Protein AF-E1YLI4-F1 (afdb_monomer_lite)

Secondary structure (DSSP, 8-state):
---------HHHHHHHHHHTT--SS-TT-STTT-HHHHHHHHHHTTTTSPPPPHHHHHHHHHHHHTSTTS-SSGGGS-EEES-TT---EEES--HHHHHHHT--

Sequence (104 aa):
MKKSIIVPDLDWYKKKNSEGSLPLRCPFASVESCPRYYQSLSLMGEAGATKIEASEDKRLLKFWKKNGLWPKTGEQETSVSGPADQVNHFSNFCPEVTFCYIYG

Structure (mmCIF, N/CA/C/O backbone):
data_AF-E1YLI4-F1
#
_entry.id   AF-E1YLI4-F1
#
loop_
_atom_site.group_PDB
_atom_site.id
_atom_site.type_symbol
_atom_site.label_atom_id
_atom_site.label_alt_id
_atom_site.label_comp_id
_atom_site.label_asym_id
_atom_site.label_entity_id
_atom_site.label_seq_id
_atom_site.pdbx_PDB_ins_code
_atom_site.Cartn_x
_atom_site.Cartn_y
_atom_site.Cartn_z
_atom_site.occupancy
_atom_site.B_iso_or_equiv
_atom_site.auth_seq_id
_atom_site.auth_comp_id
_atom_site.auth_asym_id
_atom_site.auth_atom_id
_atom_site.pdbx_PDB_model_num
ATOM 1 N N . MET A 1 1 ? 35.534 -0.965 -11.430 1.00 44.62 1 MET A N 1
ATOM 2 C CA . MET A 1 1 ? 34.235 -1.558 -11.828 1.00 44.62 1 MET A CA 1
ATOM 3 C C . MET A 1 1 ? 33.202 -0.448 -11.953 1.00 44.62 1 MET A C 1
ATOM 5 O O . MET A 1 1 ? 32.911 0.192 -10.951 1.00 44.62 1 MET A O 1
ATOM 9 N N . LYS A 1 2 ? 32.671 -0.179 -13.155 1.00 49.72 2 LYS A N 1
ATOM 10 C CA . LYS A 1 2 ? 31.494 0.694 -13.306 1.00 49.72 2 LYS A CA 1
ATOM 11 C C . LYS A 1 2 ? 30.289 -0.060 -12.742 1.00 49.72 2 LYS A C 1
ATOM 13 O O . LYS A 1 2 ? 29.891 -1.076 -13.303 1.00 49.72 2 LYS A O 1
ATOM 18 N N . LYS A 1 3 ? 29.753 0.397 -11.610 1.00 52.41 3 LYS A N 1
ATOM 19 C CA . LYS A 1 3 ? 28.503 -0.125 -11.051 1.00 52.41 3 LYS A CA 1
ATOM 20 C C . LYS A 1 3 ? 27.386 0.280 -12.014 1.00 52.41 3 LYS A C 1
ATOM 22 O O . LYS A 1 3 ? 27.131 1.468 -12.180 1.00 52.41 3 LYS A O 1
ATOM 27 N N . SER A 1 4 ? 26.797 -0.690 -12.710 1.00 67.94 4 SER A N 1
ATOM 28 C CA . SER A 1 4 ? 25.620 -0.435 -13.540 1.00 67.94 4 SER A CA 1
ATOM 29 C C . SER A 1 4 ? 24.483 -0.018 -12.610 1.00 67.94 4 SER A C 1
ATOM 31 O O . SER A 1 4 ? 24.166 -0.735 -11.658 1.00 67.94 4 SER A O 1
ATOM 33 N N . ILE A 1 5 ? 23.947 1.181 -12.824 1.00 77.19 5 ILE A N 1
ATOM 34 C CA . ILE A 1 5 ? 22.778 1.661 -12.094 1.00 77.19 5 ILE A CA 1
ATOM 35 C C . ILE A 1 5 ? 21.587 0.898 -12.667 1.00 77.19 5 ILE A C 1
ATOM 37 O O . ILE A 1 5 ? 21.215 1.104 -13.819 1.00 77.19 5 ILE A O 1
ATOM 41 N N . ILE A 1 6 ? 21.025 -0.016 -11.878 1.00 74.31 6 ILE A N 1
ATOM 42 C CA . ILE A 1 6 ? 19.751 -0.649 -12.210 1.00 74.31 6 ILE A CA 1
ATOM 43 C C . ILE A 1 6 ? 18.665 0.347 -11.821 1.00 74.31 6 ILE A C 1
ATOM 45 O O . ILE A 1 6 ? 18.464 0.602 -10.634 1.00 74.31 6 ILE A O 1
ATOM 49 N N . VAL A 1 7 ? 17.996 0.914 -12.820 1.00 72.81 7 VAL A N 1
ATOM 50 C CA . VAL A 1 7 ? 16.787 1.710 -12.613 1.00 72.81 7 VAL A CA 1
ATOM 51 C C . VAL A 1 7 ? 15.610 0.735 -12.657 1.00 72.81 7 VAL A C 1
ATOM 53 O O . VAL A 1 7 ? 15.428 0.073 -13.678 1.00 72.81 7 VAL A O 1
ATOM 56 N N . PRO A 1 8 ? 14.842 0.575 -11.566 1.00 68.50 8 PRO A N 1
ATOM 57 C CA . PRO A 1 8 ? 13.679 -0.304 -11.536 1.00 68.50 8 PRO A CA 1
ATOM 58 C C . PRO A 1 8 ? 12.488 0.373 -12.230 1.00 68.50 8 PRO A C 1
ATOM 60 O O . PRO A 1 8 ? 11.471 0.672 -11.607 1.00 68.50 8 PRO A O 1
ATOM 63 N N . ASP A 1 9 ? 12.650 0.666 -13.517 1.00 74.62 9 ASP A N 1
ATOM 64 C CA . ASP A 1 9 ? 11.600 1.207 -14.371 1.00 74.62 9 ASP A CA 1
ATOM 65 C C . ASP A 1 9 ? 10.580 0.124 -14.773 1.00 74.62 9 ASP A C 1
ATOM 67 O O . ASP A 1 9 ? 10.675 -1.053 -14.399 1.00 74.62 9 ASP A O 1
ATOM 71 N N . LEU A 1 10 ? 9.561 0.534 -15.530 1.00 72.69 10 LEU A N 1
ATOM 72 C CA . LEU A 1 10 ? 8.503 -0.365 -15.980 1.00 72.69 10 LEU A CA 1
ATOM 73 C C . LEU A 1 10 ? 9.048 -1.519 -16.842 1.00 72.69 10 LEU A C 1
ATOM 75 O O . LEU A 1 10 ? 8.525 -2.630 -16.768 1.00 72.69 10 LEU A O 1
ATOM 79 N N . ASP A 1 11 ? 10.092 -1.297 -17.638 1.00 79.69 11 ASP A N 1
ATOM 80 C CA . ASP A 1 11 ? 10.649 -2.329 -18.514 1.00 79.69 11 ASP A CA 1
ATOM 81 C C . ASP A 1 11 ? 11.520 -3.322 -17.739 1.00 79.69 11 ASP A C 1
ATOM 83 O O . ASP A 1 11 ? 11.433 -4.534 -17.968 1.00 79.69 11 ASP A O 1
ATOM 87 N N . TRP A 1 12 ? 12.268 -2.847 -16.741 1.00 81.06 12 TRP A N 1
ATOM 88 C CA . TRP A 1 12 ? 12.927 -3.691 -15.752 1.00 81.06 12 TRP A CA 1
ATOM 89 C C . TRP A 1 12 ? 11.911 -4.560 -15.002 1.00 81.06 12 TRP A C 1
ATOM 91 O O . TRP A 1 12 ? 12.125 -5.766 -14.855 1.00 81.06 12 TRP A O 1
ATOM 101 N N . TYR A 1 13 ? 10.777 -3.984 -14.591 1.00 74.56 13 TYR A N 1
ATOM 102 C CA . TYR A 1 13 ? 9.700 -4.708 -13.912 1.00 74.56 13 TYR A CA 1
ATOM 103 C C . TYR A 1 13 ? 9.046 -5.767 -14.811 1.00 74.56 13 TYR A C 1
ATOM 105 O O . TYR A 1 13 ? 8.939 -6.929 -14.415 1.00 74.56 13 TYR A O 1
ATOM 113 N N . LYS A 1 14 ? 8.680 -5.409 -16.052 1.00 77.56 14 LYS A N 1
ATOM 114 C CA . LYS A 1 14 ? 8.137 -6.352 -17.049 1.00 77.56 14 LYS A CA 1
ATOM 115 C C . LYS A 1 14 ? 9.081 -7.531 -17.267 1.00 77.56 14 LYS A C 1
ATOM 117 O O . LYS A 1 14 ? 8.638 -8.678 -17.272 1.00 77.56 14 LYS A O 1
ATOM 122 N N . LYS A 1 15 ? 10.379 -7.249 -17.413 1.00 82.44 15 LYS A N 1
ATOM 123 C CA . LYS A 1 15 ? 11.414 -8.270 -17.592 1.00 82.44 15 LYS A CA 1
ATOM 124 C C . LYS A 1 15 ? 11.526 -9.188 -16.374 1.00 82.44 15 LYS A C 1
ATOM 126 O O . LYS A 1 15 ? 11.634 -10.398 -16.526 1.00 82.44 15 LYS A O 1
ATOM 131 N N . LYS A 1 16 ? 11.470 -8.638 -15.161 1.00 80.50 16 LYS A N 1
ATOM 132 C CA . LYS A 1 16 ? 11.516 -9.446 -13.935 1.00 80.50 16 LYS A CA 1
ATOM 133 C C . LYS A 1 16 ? 10.292 -10.343 -13.767 1.00 80.50 16 LYS A C 1
ATOM 135 O O . LYS A 1 16 ? 10.442 -11.489 -13.351 1.00 80.50 16 LYS A O 1
ATOM 140 N N . ASN A 1 17 ? 9.105 -9.868 -14.134 1.00 74.25 17 ASN A N 1
ATOM 141 C CA . ASN A 1 17 ? 7.891 -10.682 -14.076 1.00 74.25 17 ASN A CA 1
ATOM 142 C C . ASN A 1 17 ? 7.896 -11.818 -15.107 1.00 74.25 17 ASN A C 1
ATOM 144 O O . ASN A 1 17 ? 7.475 -12.929 -14.779 1.00 74.25 17 ASN A O 1
ATOM 148 N N . SER A 1 18 ? 8.397 -11.572 -16.324 1.00 77.00 18 SER A N 1
ATOM 149 C CA . SER A 1 18 ? 8.486 -12.609 -17.359 1.00 77.00 18 SER A CA 1
ATOM 150 C C . SER A 1 18 ? 9.486 -13.712 -17.000 1.00 77.00 18 SER A C 1
ATOM 152 O O . SER A 1 18 ? 9.205 -14.879 -17.258 1.00 77.00 18 SER A O 1
ATOM 154 N N . GLU A 1 19 ? 10.590 -13.376 -16.322 1.00 83.81 19 GLU A N 1
ATOM 155 C CA . GLU A 1 19 ? 11.536 -14.355 -15.758 1.00 83.81 19 GLU A CA 1
ATOM 156 C C . GLU A 1 19 ? 10.872 -15.286 -14.720 1.00 83.81 19 GLU A C 1
ATOM 158 O O . GLU A 1 19 ? 11.280 -16.437 -14.576 1.00 83.81 19 GLU A O 1
ATOM 163 N N . GLY A 1 20 ? 9.839 -14.812 -14.014 1.00 73.69 20 GLY A N 1
ATOM 164 C CA . GLY A 1 20 ? 9.139 -15.550 -12.957 1.00 73.69 20 GLY A CA 1
ATOM 165 C C . GLY A 1 20 ? 7.808 -16.194 -13.361 1.00 73.69 20 GLY A C 1
ATOM 166 O O . GLY A 1 20 ? 7.144 -16.760 -12.497 1.00 73.69 20 GLY A O 1
ATOM 167 N N . SER A 1 21 ? 7.385 -16.098 -14.629 1.00 76.62 21 SER A N 1
ATOM 168 C CA . SER A 1 21 ? 6.029 -16.486 -15.078 1.00 76.62 21 SER A CA 1
ATOM 169 C C . SER A 1 21 ? 4.896 -15.835 -14.265 1.00 76.62 21 SER A C 1
ATOM 171 O O . SER A 1 21 ? 3.831 -16.423 -14.072 1.00 76.62 21 SER A O 1
ATOM 173 N N . LEU A 1 22 ? 5.121 -14.618 -13.766 1.00 74.62 22 LEU A N 1
ATOM 174 C CA . LEU A 1 22 ? 4.132 -13.866 -12.998 1.00 74.62 22 LEU A CA 1
ATOM 175 C C . LEU A 1 22 ? 3.276 -12.997 -13.928 1.00 74.62 22 LEU A C 1
ATOM 177 O O . LEU A 1 22 ? 3.774 -12.510 -14.949 1.00 74.62 22 LEU A O 1
ATOM 181 N N . PRO A 1 23 ? 1.994 -12.761 -13.590 1.00 73.94 23 PRO A N 1
ATOM 182 C CA . PRO A 1 23 ? 1.165 -11.841 -14.351 1.00 73.94 23 PRO A CA 1
ATOM 183 C C . PRO A 1 23 ? 1.783 -10.439 -14.339 1.00 73.94 23 PRO A C 1
ATOM 185 O O . PRO A 1 23 ? 2.308 -9.976 -13.327 1.00 73.94 23 PRO A O 1
ATOM 188 N N . LEU A 1 24 ? 1.700 -9.750 -15.479 1.00 75.94 24 LEU A N 1
ATOM 189 C CA . LEU A 1 24 ? 2.273 -8.413 -15.643 1.00 75.94 24 LEU A CA 1
ATOM 190 C C . LEU A 1 24 ? 1.635 -7.372 -14.716 1.00 75.94 24 LEU A C 1
ATOM 192 O O . LEU A 1 24 ? 2.270 -6.378 -14.383 1.00 75.94 24 LEU A O 1
ATOM 196 N N . ARG A 1 25 ? 0.382 -7.612 -14.321 1.00 79.88 25 ARG A N 1
ATOM 197 C CA . ARG A 1 25 ? -0.380 -6.783 -13.394 1.00 79.88 25 ARG A CA 1
ATOM 198 C C . ARG A 1 25 ? -0.771 -7.612 -12.186 1.00 79.88 25 ARG A C 1
ATOM 200 O 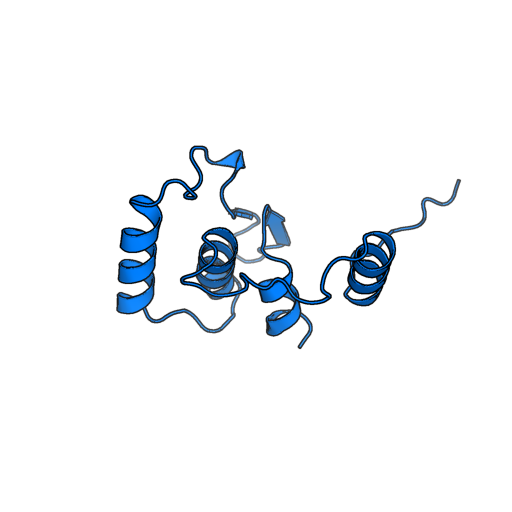O . ARG A 1 25 ? -1.204 -8.757 -12.325 1.00 79.88 25 ARG A O 1
ATOM 207 N N . CYS A 1 26 ? -0.645 -7.029 -11.004 1.00 84.44 26 CYS A N 1
ATOM 208 C CA . CYS A 1 26 ? -1.078 -7.662 -9.772 1.00 84.44 26 CYS A CA 1
ATOM 209 C C . CYS A 1 26 ? -2.609 -7.842 -9.789 1.00 84.44 26 CYS A C 1
ATOM 211 O O . CYS A 1 26 ? -3.336 -6.854 -9.916 1.00 84.44 26 CYS A O 1
ATOM 213 N N . PRO A 1 27 ? -3.133 -9.068 -9.602 1.00 86.88 27 PRO A N 1
ATOM 214 C CA . PRO A 1 27 ? -4.579 -9.306 -9.583 1.00 86.88 27 PRO A CA 1
ATOM 215 C C . PRO A 1 27 ? -5.269 -8.686 -8.358 1.00 86.88 27 PRO A C 1
ATOM 217 O O . PRO A 1 27 ? -6.485 -8.536 -8.344 1.00 86.88 27 PRO A O 1
ATOM 220 N N . PHE A 1 28 ? -4.499 -8.301 -7.337 1.00 89.12 28 PHE A N 1
ATOM 221 C CA . PHE A 1 28 ? -4.991 -7.671 -6.110 1.00 89.12 28 PHE A CA 1
ATOM 222 C C . PHE A 1 28 ? -4.834 -6.144 -6.116 1.00 89.12 28 PHE A C 1
ATOM 224 O O . PHE A 1 28 ? -4.912 -5.525 -5.057 1.00 89.12 28 PHE A O 1
ATOM 231 N N . ALA A 1 29 ? -4.562 -5.529 -7.273 1.00 88.19 29 ALA A N 1
ATOM 232 C CA . ALA A 1 29 ? -4.316 -4.094 -7.422 1.00 88.19 29 ALA A CA 1
ATOM 233 C C . ALA A 1 29 ? -5.591 -3.243 -7.247 1.00 88.19 29 ALA A C 1
ATOM 235 O O . ALA A 1 29 ? -6.053 -2.584 -8.175 1.00 88.19 29 ALA A O 1
ATOM 236 N N . SER A 1 30 ? -6.187 -3.280 -6.057 1.00 90.38 30 SER A N 1
ATOM 237 C CA . SER A 1 30 ? -7.352 -2.479 -5.693 1.00 90.38 30 SER A CA 1
ATOM 238 C C . SER A 1 30 ? -7.352 -2.155 -4.200 1.00 90.38 30 SER A C 1
ATOM 240 O O . SER A 1 30 ? -6.768 -2.874 -3.381 1.00 90.38 30 SER A O 1
ATOM 242 N N . VAL A 1 31 ? -8.041 -1.070 -3.836 1.00 91.38 31 VAL A N 1
ATOM 243 C CA . VAL A 1 31 ? -8.113 -0.582 -2.449 1.00 91.38 31 VAL A CA 1
ATOM 244 C C . VAL A 1 31 ? -8.825 -1.545 -1.498 1.00 91.38 31 VAL A C 1
ATOM 246 O O . VAL A 1 31 ? -8.568 -1.505 -0.300 1.00 91.38 31 VAL A O 1
ATOM 249 N N . GLU A 1 32 ? -9.680 -2.434 -2.007 1.00 92.62 32 GLU A N 1
ATOM 250 C CA . GLU A 1 32 ? -10.417 -3.410 -1.191 1.00 92.62 32 GLU A CA 1
ATOM 251 C C . GLU A 1 32 ? -9.760 -4.796 -1.177 1.00 92.62 32 GLU A C 1
ATOM 253 O O . GLU A 1 32 ? -10.030 -5.596 -0.285 1.00 92.62 32 GLU A O 1
ATOM 258 N N . SER A 1 33 ? -8.872 -5.086 -2.136 1.00 92.50 33 SER A N 1
ATOM 259 C CA . SER A 1 33 ? -8.213 -6.395 -2.256 1.00 92.50 33 SER A CA 1
ATOM 260 C C . SER A 1 33 ? -6.797 -6.435 -1.684 1.00 92.50 33 SER A C 1
ATOM 262 O O . SER A 1 33 ? -6.330 -7.514 -1.323 1.00 92.50 33 SER A O 1
ATOM 264 N N . CYS A 1 34 ? -6.101 -5.296 -1.568 1.00 93.19 34 CYS A N 1
ATOM 265 C CA . CYS A 1 34 ? -4.742 -5.256 -1.028 1.00 93.19 34 CYS A CA 1
ATOM 266 C C . CYS A 1 34 ? -4.519 -4.075 -0.063 1.00 93.19 34 CYS A C 1
ATOM 268 O O . CYS A 1 34 ? -4.658 -2.917 -0.469 1.00 93.19 34 CYS A O 1
ATOM 270 N N . PRO A 1 35 ? -4.059 -4.330 1.181 1.00 93.69 35 PRO A N 1
ATOM 271 C CA . PRO A 1 35 ? -3.801 -3.261 2.144 1.00 93.69 35 PRO A CA 1
ATOM 272 C C . PRO A 1 35 ? -2.638 -2.369 1.701 1.00 93.69 35 PRO A C 1
ATOM 274 O O . PRO A 1 35 ? -2.678 -1.164 1.917 1.00 93.69 35 PRO A O 1
ATOM 277 N N . ARG A 1 36 ? -1.632 -2.933 1.017 1.00 92.81 36 ARG A N 1
ATOM 278 C CA . ARG A 1 36 ? -0.505 -2.164 0.474 1.00 92.81 36 ARG A CA 1
ATOM 279 C C . ARG A 1 36 ? -0.946 -1.219 -0.639 1.00 92.81 36 ARG A C 1
ATOM 281 O O . ARG A 1 36 ? -0.487 -0.083 -0.675 1.00 92.81 36 ARG A O 1
ATOM 288 N N . TYR A 1 37 ? -1.829 -1.673 -1.533 1.00 92.19 37 TYR A N 1
ATOM 289 C CA . TYR A 1 37 ? -2.385 -0.821 -2.589 1.00 92.19 37 TYR A CA 1
ATOM 290 C C . TYR A 1 37 ? -3.141 0.359 -1.974 1.00 92.19 37 TYR A C 1
ATOM 292 O O . TYR A 1 37 ? -2.886 1.506 -2.329 1.00 92.19 37 TYR A O 1
ATOM 300 N N . TYR A 1 38 ? -4.005 0.075 -0.996 1.00 93.19 38 TYR A N 1
ATOM 301 C CA . TYR A 1 38 ? -4.721 1.099 -0.241 1.00 93.19 38 TYR A CA 1
ATOM 302 C C . TYR A 1 38 ? -3.774 2.097 0.449 1.00 93.19 38 TYR A C 1
ATOM 304 O O . TYR A 1 38 ? -3.885 3.296 0.202 1.00 93.19 38 TYR A O 1
ATOM 312 N N . GLN A 1 39 ? -2.816 1.625 1.256 1.00 92.69 39 GLN A N 1
ATOM 313 C CA . GLN A 1 39 ? -1.872 2.496 1.965 1.00 92.69 39 GLN A CA 1
ATOM 314 C C . GLN A 1 39 ? -1.044 3.359 1.002 1.00 92.69 39 GLN A C 1
ATOM 316 O O . GLN A 1 39 ? -0.847 4.544 1.252 1.00 92.69 39 GLN A O 1
ATOM 321 N N . SER A 1 40 ? -0.599 2.782 -0.118 1.00 91.06 40 SER A N 1
ATOM 322 C CA . SER A 1 40 ? 0.156 3.509 -1.145 1.00 91.06 40 SER A CA 1
ATOM 323 C C . SER A 1 40 ? -0.676 4.613 -1.788 1.00 91.06 40 SER A C 1
ATOM 325 O O . SER A 1 40 ? -0.190 5.728 -1.937 1.00 91.06 40 SER A O 1
ATOM 327 N N . LEU A 1 41 ? -1.932 4.330 -2.146 1.00 89.62 41 LEU A N 1
ATOM 328 C CA . LEU A 1 41 ? -2.816 5.321 -2.758 1.00 89.62 41 LEU A CA 1
ATOM 329 C C . LEU A 1 41 ? -3.200 6.436 -1.771 1.00 89.62 41 LEU A C 1
ATOM 331 O O . LEU A 1 41 ? -3.211 7.603 -2.151 1.00 89.62 41 LEU A O 1
ATOM 335 N N . SER A 1 42 ? -3.463 6.085 -0.507 1.00 89.00 42 SER A N 1
ATOM 336 C CA . SER A 1 42 ? -3.780 7.049 0.556 1.00 89.00 42 SER A CA 1
ATOM 337 C C . SER A 1 42 ? -2.613 8.025 0.790 1.00 89.00 42 SER A C 1
ATOM 339 O O . SER A 1 42 ? -2.808 9.240 0.758 1.00 89.00 42 SER A O 1
ATOM 341 N N . LEU A 1 43 ? -1.376 7.513 0.874 1.00 88.31 43 LEU A N 1
ATOM 342 C CA . LEU A 1 43 ? -0.164 8.330 1.039 1.00 88.31 43 LEU A CA 1
ATOM 343 C C . LEU A 1 43 ? 0.226 9.117 -0.219 1.00 88.31 43 LEU A C 1
ATOM 345 O O . LEU A 1 43 ? 0.800 10.198 -0.122 1.00 88.31 43 LEU A O 1
ATOM 349 N N . MET A 1 44 ? -0.087 8.622 -1.417 1.00 81.06 44 MET A N 1
ATOM 350 C CA . MET A 1 44 ? 0.246 9.329 -2.658 1.00 81.06 44 MET A CA 1
ATOM 351 C C . MET A 1 44 ? -0.507 10.659 -2.798 1.00 81.06 44 MET A C 1
ATOM 353 O O . MET A 1 44 ? -0.004 11.604 -3.406 1.00 81.06 44 MET A O 1
ATOM 357 N N . GLY A 1 45 ? -1.681 10.770 -2.176 1.00 72.62 45 GLY A N 1
ATOM 358 C CA . GLY A 1 45 ? -2.397 12.033 -2.063 1.00 72.62 45 GLY A CA 1
ATOM 359 C C . GLY A 1 45 ? -1.617 13.120 -1.307 1.00 72.62 45 GLY A C 1
ATOM 360 O O . GLY A 1 45 ? -1.810 14.309 -1.556 1.00 72.62 45 GLY A O 1
ATOM 361 N N . GLU A 1 46 ? -0.719 12.740 -0.397 1.00 70.19 46 GLU A N 1
ATOM 362 C CA . GLU A 1 46 ? 0.196 13.663 0.291 1.00 70.19 46 GLU A CA 1
ATOM 363 C C . GLU A 1 46 ? 1.372 14.075 -0.605 1.00 70.19 46 GLU A C 1
ATOM 365 O O . GLU A 1 46 ? 1.872 15.189 -0.486 1.00 70.19 46 GLU A O 1
ATOM 370 N N . ALA A 1 47 ? 1.744 13.222 -1.563 1.00 67.31 47 ALA A N 1
ATOM 371 C CA . ALA A 1 47 ? 2.784 13.467 -2.562 1.00 67.31 47 ALA A CA 1
ATOM 372 C C . ALA A 1 47 ? 2.291 14.243 -3.807 1.00 67.31 47 ALA A C 1
ATOM 374 O O . ALA A 1 47 ? 3.000 14.314 -4.808 1.00 67.31 47 ALA A O 1
ATOM 375 N N . GLY A 1 48 ? 1.085 14.825 -3.762 1.00 68.06 48 GLY A N 1
ATOM 376 C CA . GLY A 1 48 ? 0.549 15.696 -4.819 1.00 68.06 48 GLY A CA 1
ATOM 377 C C . GLY A 1 48 ? -0.393 15.030 -5.829 1.00 68.06 48 GLY A C 1
ATOM 378 O O . GLY A 1 48 ? -0.845 15.703 -6.754 1.00 68.06 48 GLY A O 1
ATOM 379 N N . ALA A 1 49 ? -0.734 13.747 -5.661 1.00 75.00 49 ALA A N 1
ATOM 380 C CA . ALA A 1 49 ? -1.739 13.078 -6.492 1.00 75.00 49 ALA A CA 1
ATOM 381 C C . ALA A 1 49 ? -3.177 13.323 -5.998 1.00 75.00 49 ALA A C 1
ATOM 383 O O . ALA A 1 49 ? -3.418 13.870 -4.918 1.00 75.00 49 ALA A O 1
ATOM 384 N N . THR A 1 50 ? -4.166 12.889 -6.786 1.00 79.44 50 THR A N 1
ATOM 385 C CA . THR A 1 50 ? -5.576 12.942 -6.381 1.00 79.44 50 THR A CA 1
ATOM 386 C C . THR A 1 50 ? -5.808 12.100 -5.127 1.00 79.44 50 THR A C 1
ATOM 388 O O . THR A 1 50 ? -5.551 10.898 -5.108 1.00 79.44 50 THR A O 1
ATOM 391 N N . LYS A 1 51 ? -6.324 12.745 -4.078 1.00 83.31 51 LYS A N 1
ATOM 392 C CA . LYS A 1 51 ? -6.648 12.104 -2.802 1.00 83.31 51 LYS A CA 1
ATOM 393 C C . LYS A 1 51 ? -7.900 11.240 -2.921 1.00 83.31 51 LYS A C 1
ATOM 395 O O . LYS A 1 51 ? -8.862 11.618 -3.590 1.00 83.31 51 LYS A O 1
ATOM 400 N N . ILE A 1 52 ? -7.904 10.123 -2.197 1.00 87.19 52 ILE A N 1
ATOM 401 C CA . ILE A 1 52 ? -9.141 9.409 -1.872 1.00 87.19 52 ILE A CA 1
ATOM 402 C C . ILE A 1 52 ? -10.026 10.369 -1.063 1.00 87.19 52 ILE A C 1
ATOM 404 O O . ILE A 1 52 ? -9.531 11.134 -0.232 1.00 87.19 52 ILE A O 1
ATOM 408 N N . GLU A 1 53 ? -11.332 10.356 -1.323 1.00 92.12 53 GLU A N 1
ATOM 409 C CA . GLU A 1 53 ? -12.280 11.157 -0.551 1.00 9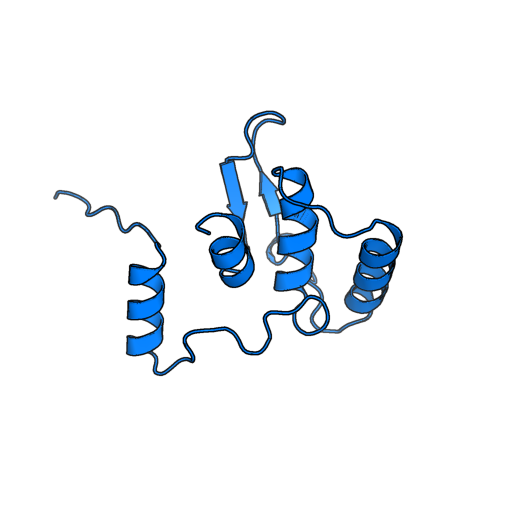2.12 53 GLU A CA 1
ATOM 410 C C . GLU A 1 53 ? -12.201 10.770 0.941 1.00 92.12 53 GLU A C 1
ATOM 412 O O . GLU A 1 53 ? -12.028 9.604 1.294 1.00 92.12 53 GLU A O 1
ATOM 417 N N . ALA A 1 54 ? -12.269 11.755 1.837 1.00 90.69 54 ALA A N 1
ATOM 418 C CA . ALA A 1 54 ? -11.940 11.564 3.248 1.00 90.69 54 ALA A CA 1
ATOM 419 C C . ALA A 1 54 ? -12.883 10.594 3.982 1.00 90.69 54 ALA A C 1
ATOM 421 O O . ALA A 1 54 ? -12.457 9.912 4.919 1.00 90.69 54 ALA A O 1
ATOM 422 N N . SER A 1 55 ? -14.166 10.544 3.618 1.00 93.50 55 SER A N 1
ATOM 423 C CA . SER A 1 55 ? -15.107 9.574 4.183 1.00 93.50 55 SER A CA 1
ATOM 424 C C . SER A 1 55 ? -14.795 8.151 3.713 1.00 93.50 55 SER A C 1
ATOM 426 O O . SER A 1 55 ? -14.822 7.218 4.522 1.00 93.50 55 SER A O 1
ATOM 428 N N . GLU A 1 56 ? -14.393 8.002 2.452 1.00 93.62 56 GLU A N 1
ATOM 429 C CA . GLU A 1 56 ? -13.998 6.728 1.859 1.00 93.62 56 GLU A CA 1
ATOM 430 C C . GLU A 1 56 ? -12.667 6.207 2.4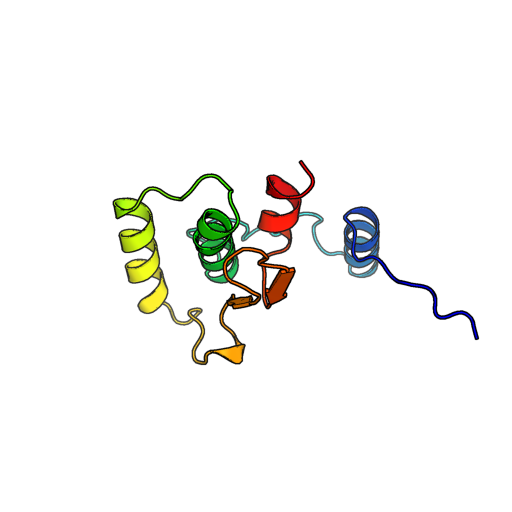19 1.00 93.62 56 GLU A C 1
ATOM 432 O O . GLU A 1 56 ? -12.571 5.044 2.815 1.00 93.62 56 GLU A O 1
ATOM 437 N N . ASP A 1 57 ? -11.659 7.067 2.567 1.00 93.56 57 ASP A N 1
ATOM 438 C CA . ASP A 1 57 ? -10.377 6.696 3.175 1.00 93.56 57 ASP A CA 1
ATOM 439 C C . ASP A 1 57 ? -10.562 6.216 4.626 1.00 93.56 57 ASP A C 1
ATOM 441 O O . ASP A 1 57 ? -10.053 5.164 5.021 1.00 93.56 57 ASP A O 1
ATOM 445 N N . LYS A 1 58 ? -11.409 6.898 5.410 1.00 94.50 58 LYS A N 1
ATOM 446 C CA . LYS A 1 58 ? -11.775 6.452 6.768 1.00 94.50 58 LYS A CA 1
ATOM 447 C C . LYS A 1 58 ? -12.488 5.098 6.769 1.00 94.50 58 LYS A C 1
ATOM 449 O O . LYS A 1 58 ? -12.249 4.285 7.672 1.00 94.50 58 LYS A O 1
ATOM 454 N N . ARG A 1 59 ? -13.374 4.845 5.798 1.00 96.12 59 ARG A N 1
ATOM 455 C CA . ARG A 1 59 ? -14.071 3.556 5.645 1.00 96.12 59 ARG A CA 1
ATOM 456 C C . ARG A 1 59 ? -13.066 2.436 5.379 1.00 96.12 59 ARG A C 1
ATOM 458 O O . ARG A 1 59 ? -13.097 1.423 6.084 1.00 96.12 59 ARG A O 1
ATOM 465 N N . LEU A 1 60 ? -12.163 2.639 4.421 1.00 94.94 60 LEU A N 1
ATOM 466 C CA . LEU A 1 60 ? -11.128 1.681 4.02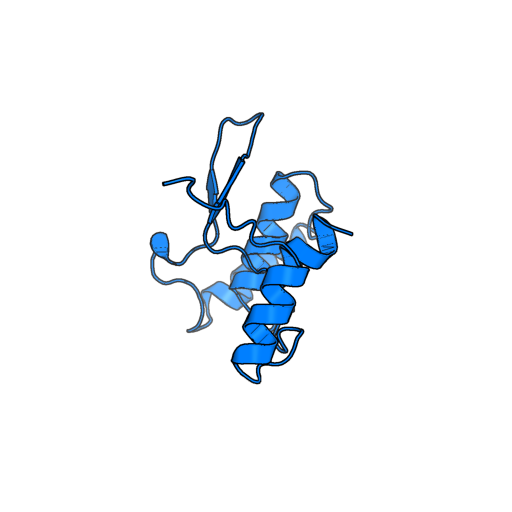7 1.00 94.94 60 LEU A CA 1
ATOM 467 C C . LEU A 1 60 ? -10.138 1.408 5.163 1.00 94.94 60 LEU A C 1
ATOM 469 O O . LEU A 1 60 ? -9.836 0.248 5.445 1.00 94.94 60 LEU A O 1
ATOM 473 N N . LEU A 1 61 ? -9.719 2.437 5.904 1.00 94.62 61 LEU A N 1
ATOM 474 C CA . LEU A 1 61 ? -8.865 2.271 7.080 1.00 94.62 61 LEU A CA 1
ATOM 475 C C . LEU A 1 61 ? -9.517 1.364 8.130 1.00 94.62 61 LEU A C 1
ATOM 477 O O . LEU A 1 61 ? -8.874 0.478 8.697 1.00 94.62 61 LEU A O 1
ATOM 481 N N . LYS A 1 62 ? -10.812 1.565 8.398 1.00 95.19 62 LYS A N 1
ATOM 482 C CA . LYS A 1 62 ? -11.569 0.750 9.358 1.00 95.19 62 LYS A CA 1
ATOM 483 C C . LYS A 1 62 ? -11.765 -0.683 8.865 1.00 95.19 62 LYS A C 1
ATOM 485 O O . LYS A 1 62 ? -11.740 -1.602 9.686 1.00 95.19 62 LYS A O 1
ATOM 490 N N . PHE A 1 63 ? -11.984 -0.870 7.564 1.00 95.12 63 PHE A N 1
ATOM 491 C CA . PHE A 1 63 ? -12.065 -2.186 6.933 1.00 95.12 63 PHE A CA 1
ATOM 492 C C . PHE A 1 63 ? -10.753 -2.952 7.121 1.00 95.12 63 PHE A C 1
ATOM 494 O O . PHE A 1 63 ? -10.749 -4.057 7.666 1.00 95.12 63 PHE A O 1
ATOM 501 N N . TRP A 1 64 ? -9.631 -2.328 6.767 1.00 94.94 64 TRP A N 1
ATOM 502 C CA . TRP A 1 64 ? -8.338 -2.987 6.791 1.00 94.94 64 TRP A CA 1
ATOM 503 C C . TRP A 1 64 ? -7.792 -3.226 8.192 1.00 94.94 64 TRP A C 1
ATOM 505 O O . TRP A 1 64 ? -7.297 -4.318 8.439 1.00 94.94 64 TRP A O 1
ATOM 515 N N . LYS A 1 65 ? -7.952 -2.298 9.145 1.00 92.69 65 LYS A N 1
ATOM 516 C CA . LYS A 1 65 ? -7.489 -2.496 10.536 1.00 92.69 65 LYS A CA 1
ATOM 517 C C . LYS A 1 65 ? -8.063 -3.748 11.211 1.00 92.69 65 LYS A C 1
ATOM 519 O O . LYS A 1 65 ? -7.468 -4.259 12.154 1.00 92.69 65 LYS A O 1
ATOM 524 N N . LYS A 1 66 ? -9.217 -4.238 10.750 1.00 93.06 66 LYS A N 1
ATOM 525 C CA . LYS A 1 66 ? -9.844 -5.477 11.240 1.00 93.06 66 LYS A CA 1
ATOM 526 C C . LYS A 1 66 ? -9.334 -6.737 10.535 1.00 93.06 66 LYS A C 1
ATOM 528 O O . LYS A 1 66 ? -9.591 -7.840 11.005 1.00 93.06 66 LYS A O 1
ATOM 533 N N . ASN A 1 67 ? -8.661 -6.586 9.400 1.00 91.94 67 ASN A N 1
ATOM 534 C CA . ASN A 1 67 ? -8.217 -7.680 8.554 1.00 91.94 67 ASN A CA 1
ATOM 535 C C . ASN A 1 67 ? -6.877 -8.259 9.048 1.00 91.94 67 ASN A C 1
ATOM 537 O O . ASN A 1 67 ? -5.992 -7.540 9.518 1.00 91.94 67 ASN A O 1
ATOM 541 N N . GLY A 1 68 ? -6.702 -9.575 8.907 1.00 90.44 68 GLY A N 1
ATOM 542 C CA . GLY A 1 68 ? -5.453 -10.263 9.240 1.00 90.44 68 GLY A CA 1
ATOM 543 C C . GLY A 1 68 ? -4.252 -9.798 8.410 1.00 90.44 68 GLY A C 1
ATOM 544 O O . GLY A 1 68 ? -3.134 -9.835 8.914 1.00 90.44 68 GLY A O 1
ATOM 545 N N . LEU A 1 69 ? -4.494 -9.305 7.190 1.00 90.94 69 LEU A N 1
ATOM 546 C CA . LEU A 1 69 ? -3.474 -8.821 6.253 1.00 90.94 69 LEU A CA 1
ATOM 547 C C . LEU A 1 69 ? -2.963 -7.408 6.566 1.00 90.94 69 LEU A C 1
ATOM 549 O O . LEU A 1 69 ? -2.040 -6.939 5.903 1.00 90.94 69 LEU A O 1
ATOM 553 N N . TRP A 1 70 ? -3.556 -6.711 7.541 1.00 93.00 70 TRP A N 1
ATOM 554 C CA . TRP A 1 70 ? -3.057 -5.401 7.951 1.00 93.00 70 TRP A CA 1
ATOM 555 C C . TRP A 1 70 ? -1.648 -5.516 8.541 1.00 93.00 70 TRP A C 1
ATOM 557 O O . TRP A 1 70 ? -1.435 -6.422 9.362 1.00 93.00 70 TRP A O 1
ATOM 567 N N . PRO A 1 71 ? -0.719 -4.605 8.179 1.00 91.00 71 PRO A N 1
ATOM 568 C CA . PRO A 1 71 ? 0.602 -4.532 8.787 1.00 91.00 71 PRO A CA 1
ATOM 569 C C . PRO A 1 71 ? 0.534 -4.626 10.310 1.00 91.00 71 PRO A C 1
ATOM 571 O O . PRO A 1 71 ? -0.284 -3.969 10.959 1.00 91.00 71 PRO A O 1
ATOM 574 N N . LYS A 1 72 ? 1.369 -5.494 10.882 1.00 90.94 72 LYS A N 1
ATOM 575 C CA . LYS A 1 72 ? 1.447 -5.679 12.341 1.00 90.94 72 LYS A CA 1
ATOM 576 C C . LYS A 1 72 ? 2.509 -4.798 12.977 1.00 90.94 72 LYS A C 1
ATOM 578 O O . LYS A 1 72 ? 2.451 -4.558 14.179 1.00 90.94 72 LYS A O 1
ATOM 583 N N . THR A 1 73 ? 3.464 -4.341 12.176 1.00 89.38 73 THR A N 1
ATOM 584 C CA . THR A 1 73 ? 4.583 -3.510 12.605 1.00 89.38 73 THR A CA 1
ATOM 585 C C . THR A 1 73 ? 4.813 -2.394 11.590 1.00 89.38 73 THR A C 1
ATOM 587 O O . THR A 1 73 ? 4.448 -2.534 10.418 1.00 89.38 73 THR A O 1
ATOM 590 N N . GLY A 1 74 ? 5.426 -1.294 12.032 1.00 86.31 74 GLY A N 1
ATOM 591 C CA . GLY A 1 74 ? 5.693 -0.136 11.173 1.00 86.31 74 GLY A CA 1
ATOM 592 C C . GLY A 1 74 ? 6.636 -0.454 10.009 1.00 86.31 74 GLY A C 1
ATOM 593 O O . GLY A 1 74 ? 6.526 0.137 8.943 1.00 86.31 74 GLY A O 1
AT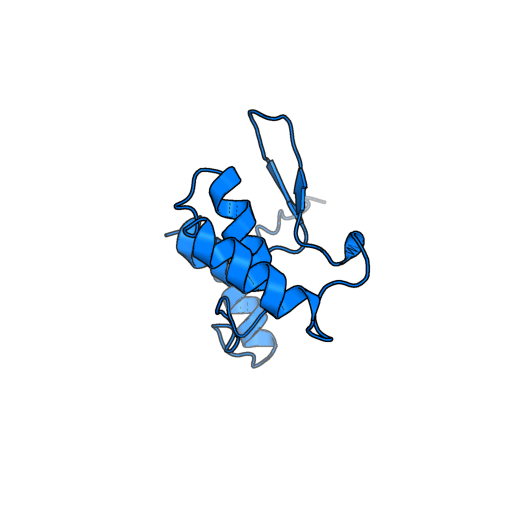OM 594 N N . GLU A 1 75 ? 7.513 -1.450 10.151 1.00 87.25 75 GLU A N 1
ATOM 595 C CA . GLU A 1 75 ? 8.416 -1.899 9.084 1.00 87.25 75 GLU A CA 1
ATOM 596 C C . GLU A 1 75 ? 7.670 -2.514 7.893 1.00 87.25 75 GLU A C 1
ATOM 598 O O . GLU A 1 75 ? 8.195 -2.536 6.780 1.00 87.25 75 GLU A O 1
ATOM 603 N N . GLN A 1 76 ? 6.457 -3.027 8.115 1.00 87.25 76 GLN A N 1
ATOM 604 C CA . GLN A 1 76 ? 5.593 -3.572 7.066 1.00 87.25 76 GLN A CA 1
ATOM 605 C C . GLN A 1 76 ? 4.687 -2.507 6.443 1.00 87.25 76 GLN A C 1
ATOM 607 O O . GLN A 1 76 ? 4.102 -2.750 5.383 1.00 87.25 76 GLN A O 1
ATOM 612 N N . GLU A 1 77 ? 4.534 -1.356 7.100 1.00 90.62 77 GLU A N 1
ATOM 613 C CA . GLU A 1 77 ? 3.682 -0.280 6.620 1.00 90.62 77 GLU A CA 1
ATOM 614 C C . GLU A 1 77 ? 4.304 0.399 5.404 1.00 90.62 77 GLU A C 1
ATOM 616 O O . GLU A 1 77 ? 5.525 0.529 5.259 1.00 90.62 77 GLU A O 1
ATOM 621 N N . THR A 1 78 ? 3.425 0.832 4.506 1.00 90.88 78 THR A N 1
ATOM 622 C CA . THR A 1 78 ? 3.822 1.771 3.463 1.00 90.88 78 THR A CA 1
ATOM 623 C C . THR A 1 78 ? 4.178 3.089 4.131 1.00 90.88 78 THR A C 1
ATOM 625 O O . THR A 1 78 ? 3.418 3.577 4.965 1.00 90.88 78 THR A O 1
ATOM 628 N N . SER A 1 79 ? 5.320 3.664 3.775 1.00 86.19 79 SER A N 1
ATOM 629 C CA . SER A 1 79 ? 5.760 4.930 4.348 1.00 86.19 79 SER A CA 1
ATOM 630 C C . SER A 1 79 ? 6.419 5.807 3.302 1.00 86.19 79 SER A C 1
ATOM 632 O O . SER A 1 79 ? 6.989 5.330 2.314 1.00 86.19 79 SER A O 1
ATOM 634 N N . VAL A 1 80 ? 6.320 7.110 3.539 1.00 83.62 80 VAL A N 1
ATOM 635 C CA . VAL A 1 80 ? 7.039 8.117 2.778 1.00 83.62 80 VAL A CA 1
ATOM 636 C C . VAL A 1 80 ? 7.864 8.954 3.735 1.00 83.62 80 VAL A C 1
ATOM 638 O O . VAL A 1 80 ? 7.403 9.296 4.824 1.00 83.62 80 VAL A O 1
ATOM 641 N N . SER A 1 81 ? 9.104 9.239 3.361 1.00 80.12 81 SER A N 1
ATOM 642 C CA . SER A 1 81 ? 10.020 10.029 4.172 1.00 80.12 81 SER A CA 1
ATOM 643 C C . SER A 1 81 ? 10.782 11.047 3.329 1.00 80.12 81 SER A C 1
ATOM 645 O O . SER A 1 81 ? 11.027 10.872 2.132 1.00 80.12 81 SER A O 1
ATOM 647 N N . GLY A 1 82 ? 11.120 12.161 3.969 1.00 78.38 82 GLY A N 1
ATOM 648 C CA . GLY A 1 82 ? 11.789 13.298 3.355 1.00 78.38 82 GLY A CA 1
ATOM 649 C C . GLY A 1 82 ? 11.443 14.600 4.080 1.00 78.38 82 GLY A C 1
ATOM 650 O O . GLY A 1 82 ? 10.582 14.601 4.964 1.00 78.38 82 GLY A O 1
ATOM 651 N N . PRO A 1 83 ? 12.122 15.706 3.743 1.00 73.31 83 PRO A N 1
ATOM 652 C CA . PRO A 1 83 ? 11.686 17.050 4.110 1.00 73.31 83 PRO A CA 1
ATOM 653 C C . PRO A 1 83 ? 10.231 17.302 3.686 1.00 73.31 83 PRO A C 1
ATOM 655 O O . PRO A 1 83 ? 9.777 16.748 2.686 1.00 73.31 83 PRO A O 1
ATOM 658 N N . ALA A 1 84 ? 9.501 18.145 4.425 1.00 65.38 84 ALA A N 1
ATOM 659 C CA . ALA A 1 84 ? 8.076 18.417 4.181 1.00 65.38 84 ALA A CA 1
ATOM 660 C C . ALA A 1 84 ? 7.777 18.945 2.760 1.00 65.38 84 ALA A C 1
ATOM 662 O O . ALA A 1 84 ? 6.663 18.808 2.265 1.00 65.38 84 ALA A O 1
ATOM 663 N N . ASP A 1 85 ? 8.777 19.538 2.114 1.00 67.62 85 ASP A N 1
ATOM 664 C CA . ASP A 1 85 ? 8.763 20.080 0.759 1.00 67.62 85 ASP A CA 1
ATOM 665 C C . ASP A 1 85 ? 9.346 19.123 -0.299 1.00 67.62 85 ASP A C 1
ATOM 667 O O . ASP A 1 85 ? 9.216 19.384 -1.493 1.00 67.62 85 ASP A O 1
ATOM 671 N N . GLN A 1 86 ? 9.986 18.021 0.112 1.00 66.88 86 GLN A N 1
ATOM 672 C CA . GLN A 1 86 ? 10.701 17.087 -0.767 1.00 66.88 86 GLN A CA 1
ATOM 673 C C . GLN A 1 86 ? 10.573 15.640 -0.281 1.00 66.88 86 GLN A C 1
ATOM 675 O O . GLN A 1 86 ? 11.497 15.030 0.265 1.00 66.88 86 GLN A O 1
ATOM 680 N N . VAL A 1 87 ? 9.397 15.068 -0.507 1.00 68.94 87 VAL A N 1
ATOM 681 C CA . VAL A 1 87 ? 9.133 13.659 -0.232 1.00 68.94 87 VAL A CA 1
ATOM 682 C C . VAL A 1 87 ? 9.810 12.798 -1.307 1.00 68.94 87 VAL A C 1
ATOM 684 O O . VAL A 1 87 ? 9.282 12.619 -2.401 1.00 68.94 87 VAL A O 1
ATOM 687 N N . ASN A 1 88 ? 11.001 12.279 -0.997 1.00 72.75 88 ASN A N 1
ATOM 688 C CA . ASN A 1 88 ? 11.876 11.620 -1.979 1.00 72.75 88 ASN A CA 1
ATOM 689 C C . ASN A 1 88 ? 12.080 10.118 -1.725 1.00 72.75 88 ASN A C 1
ATOM 691 O O . ASN A 1 88 ? 12.638 9.420 -2.574 1.00 72.75 88 ASN A O 1
ATOM 695 N N . HIS A 1 89 ? 11.657 9.601 -0.570 1.00 78.81 89 HIS A N 1
ATOM 696 C CA . HIS A 1 89 ? 11.863 8.205 -0.194 1.00 78.81 89 HIS A CA 1
ATOM 697 C C . HIS A 1 89 ? 10.530 7.498 0.021 1.00 78.81 89 HIS A C 1
ATOM 699 O O . HIS A 1 89 ? 9.810 7.780 0.972 1.00 78.81 89 HIS A O 1
ATOM 705 N N . PHE A 1 90 ? 10.235 6.532 -0.844 1.00 82.94 90 PHE A N 1
ATOM 706 C CA . PHE A 1 90 ? 9.032 5.708 -0.781 1.00 82.94 90 PHE A CA 1
ATOM 707 C C . PHE A 1 90 ? 9.429 4.294 -0.367 1.00 82.94 90 PHE A C 1
ATOM 709 O O . PHE A 1 90 ? 10.267 3.667 -1.017 1.00 82.94 90 PHE A O 1
ATOM 716 N N . SER A 1 91 ? 8.836 3.786 0.710 1.00 84.94 91 SER A N 1
ATOM 717 C CA . SER A 1 91 ? 9.113 2.446 1.237 1.00 84.94 91 SER A CA 1
ATOM 718 C C . SER A 1 91 ? 7.850 1.594 1.232 1.00 84.94 91 SER A C 1
ATOM 720 O O . SER A 1 91 ? 6.754 2.086 1.498 1.00 84.94 91 SER A O 1
ATOM 722 N N . ASN A 1 92 ? 8.004 0.305 0.910 1.00 88.25 92 ASN A N 1
ATOM 723 C CA . ASN A 1 92 ? 6.914 -0.677 0.827 1.00 88.25 92 ASN A CA 1
ATOM 724 C C . ASN A 1 92 ? 5.752 -0.283 -0.109 1.00 88.25 92 ASN A C 1
ATOM 726 O O . ASN A 1 92 ? 4.653 -0.822 0.016 1.00 88.25 92 ASN A O 1
ATOM 730 N N . PHE A 1 93 ? 5.993 0.608 -1.076 1.00 87.44 93 PHE A N 1
ATOM 731 C CA . PHE A 1 93 ? 4.970 1.069 -2.013 1.00 87.44 93 PHE A CA 1
ATOM 732 C C . PHE A 1 93 ? 4.493 -0.041 -2.956 1.00 87.44 93 PHE A C 1
ATOM 734 O O . PHE A 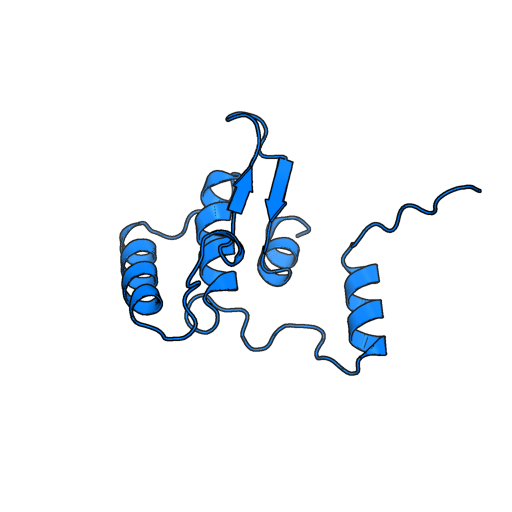1 93 ? 5.243 -0.935 -3.360 1.00 87.44 93 PHE A O 1
ATOM 741 N N . CYS A 1 94 ? 3.215 0.018 -3.321 1.00 87.50 94 CYS A N 1
ATOM 742 C CA . CYS A 1 94 ? 2.636 -0.841 -4.337 1.00 87.50 94 CYS A CA 1
ATOM 743 C C . CYS A 1 94 ? 3.113 -0.383 -5.726 1.00 87.50 94 CYS A C 1
ATOM 745 O O . CYS A 1 94 ? 2.812 0.748 -6.118 1.00 87.50 94 CYS A O 1
ATOM 747 N N . PRO A 1 95 ? 3.791 -1.251 -6.503 1.00 82.19 95 PRO A N 1
ATOM 748 C CA . PRO A 1 95 ? 4.312 -0.874 -7.815 1.00 82.19 95 PRO A CA 1
ATOM 749 C C . PRO A 1 95 ? 3.196 -0.476 -8.786 1.00 82.19 95 PRO A C 1
ATOM 751 O O . PRO A 1 95 ? 3.397 0.393 -9.621 1.00 82.19 95 PRO A O 1
ATOM 754 N N . GLU A 1 96 ? 1.994 -1.038 -8.641 1.00 84.38 96 GLU A N 1
ATOM 755 C CA . GLU A 1 96 ? 0.847 -0.701 -9.491 1.00 84.38 96 GLU A CA 1
ATOM 756 C C . GLU A 1 96 ? 0.375 0.738 -9.309 1.00 84.38 96 GLU A C 1
ATOM 758 O O . GLU A 1 96 ? 0.013 1.388 -10.286 1.00 84.38 96 GLU A O 1
ATOM 763 N N . VAL A 1 97 ? 0.410 1.251 -8.077 1.00 83.19 97 VAL A N 1
ATOM 764 C CA . VAL A 1 97 ? 0.058 2.648 -7.799 1.00 83.19 97 VAL A CA 1
ATOM 765 C C . VAL A 1 97 ? 1.133 3.558 -8.397 1.00 83.19 97 VAL A C 1
ATOM 767 O O . VAL A 1 97 ? 0.810 4.510 -9.100 1.00 83.19 97 VAL A O 1
ATOM 770 N N . THR A 1 98 ? 2.412 3.215 -8.224 1.00 75.31 98 THR A N 1
ATOM 771 C CA . THR A 1 98 ? 3.527 3.948 -8.840 1.00 75.31 98 THR A CA 1
ATOM 772 C C . THR A 1 98 ? 3.423 3.965 -10.368 1.00 75.31 98 THR A C 1
ATOM 774 O O . THR A 1 98 ? 3.517 5.025 -10.977 1.00 75.31 98 THR A O 1
ATOM 777 N N . PHE A 1 99 ? 3.171 2.829 -11.019 1.00 72.88 99 PHE A N 1
ATOM 778 C CA . PHE A 1 99 ? 3.067 2.783 -12.479 1.00 72.88 99 PHE A CA 1
ATOM 779 C C . PHE A 1 99 ? 1.848 3.526 -13.024 1.00 72.88 99 PHE A C 1
ATOM 781 O O . PHE A 1 99 ? 1.963 4.147 -14.072 1.00 72.88 99 PHE A O 1
ATOM 788 N N . CYS A 1 100 ? 0.700 3.479 -12.341 1.00 68.44 100 CYS A N 1
ATOM 789 C CA . CYS A 1 100 ? -0.504 4.159 -12.828 1.00 68.44 100 CYS A CA 1
ATOM 790 C C . CYS A 1 100 ? -0.462 5.681 -12.655 1.00 68.44 100 CYS A C 1
ATOM 792 O O . CYS A 1 100 ? -1.101 6.372 -13.439 1.00 68.44 100 CYS A O 1
ATOM 794 N N . TYR A 1 101 ? 0.236 6.194 -11.636 1.00 60.34 101 TYR A N 1
ATOM 795 C CA . TYR A 1 101 ? 0.135 7.607 -11.248 1.00 60.34 101 TYR A CA 1
ATOM 796 C C . TYR A 1 101 ? 1.447 8.398 -11.334 1.00 60.34 101 TYR A C 1
ATOM 798 O O . TYR A 1 101 ? 1.388 9.618 -11.433 1.00 60.34 101 TYR A O 1
ATOM 806 N N . ILE A 1 102 ? 2.618 7.749 -11.287 1.00 54.03 102 ILE A N 1
ATOM 807 C CA . ILE A 1 102 ? 3.927 8.438 -11.329 1.00 54.03 102 ILE A CA 1
ATOM 808 C C . ILE A 1 102 ? 4.550 8.407 -12.734 1.00 54.03 102 ILE A C 1
ATOM 810 O O . ILE A 1 102 ? 5.294 9.316 -13.088 1.00 54.03 102 ILE A O 1
ATOM 814 N N . TYR A 1 103 ? 4.243 7.392 -13.547 1.00 48.53 103 TYR A N 1
ATOM 815 C CA . TYR A 1 103 ? 4.810 7.221 -14.896 1.00 48.53 103 TYR A CA 1
ATOM 816 C C . TYR A 1 103 ? 3.767 7.272 -16.028 1.00 48.53 103 TYR A C 1
ATOM 818 O O . TYR A 1 103 ? 4.100 6.930 -17.164 1.00 48.53 103 TYR A O 1
ATOM 826 N N . GLY A 1 104 ? 2.519 7.633 -15.707 1.00 43.56 104 GLY A N 1
ATOM 827 C CA . GLY A 1 104 ? 1.410 7.780 -16.657 1.00 43.56 104 GLY A CA 1
ATOM 828 C C . GLY A 1 104 ? 1.367 9.148 -17.319 1.00 43.56 104 GLY A C 1
ATOM 829 O O . GLY A 1 104 ? 1.730 10.134 -16.642 1.00 43.56 104 GLY A O 1
#

Radius of gyration: 15.28 Å; chains: 1; bounding box: 49×37×31 Å

Foldseek 3Di:
DPDPDDDCDLVVLCVVCVVVVHDSDDPQCDLLRAVQNVQQQQCVVLVVDDHDDPVVNVVSVVNQVPDPRRDPDPLCGWDWDDPSVDGDDTPSHDVVCCVVTVVD

Organism: NCBI:txid201089

pLDDT: mean 81.31, std 11.91, range [43.56, 96.12]